Protein AF-A0A1J4QEI5-F1 (afdb_monomer)

Sequence (126 aa):
MARAGPGPDGSAIMSRSADKGRNPSAKALREAERVQQLHPLQQQQHPSAVPADHARLAHINTYGALPDYYIDQPFICRVCGKREIWKARDQKWYYEQAKGHIDAIAVECHGCRKARKQPPRQEVCG

Mean predicted aligned error: 10.21 Å

Secondary structure (DSSP, 8-state):
--PPPPP-------------SSS--HHHHHHHHHHHTS-HHHHHTSTT-EE--HHHHTT---SSPPPSEE--EEEE-TTT--EEEE-HHHHHIIIIIS---TT----S-HHHHHHHHSPP------

Solvent-accessible surface area (backbone atoms only — not comparable to full-atom values): 8000 Å² total; per-residue (Å²): 134,87,84,90,77,90,79,84,85,77,79,76,77,73,77,74,71,72,87,70,28,74,78,54,51,73,68,54,45,53,50,26,53,53,48,70,72,43,58,69,75,58,37,65,71,34,92,59,36,36,79,50,60,63,81,55,41,64,83,61,88,60,99,64,84,76,71,67,54,32,53,41,39,61,34,55,13,78,83,81,64,50,64,32,32,51,37,13,67,59,49,49,43,37,40,46,71,69,63,42,64,83,89,65,72,78,52,63,41,72,67,59,57,52,54,70,72,42,74,78,81,77,78,79,80,127

Foldseek 3Di:
DDDDDDDDPPPPPPPPPPPQQQDDDPVRLVVLVVLVPDDPVSNCVDPQKDAADVVLQVVPPDPDDDDGIFGWAWEAAPPPRDIGIRGRVNLNCCCRVVVHDRPDDDRHHPVVVVVVPDDPPPPPDD

pLDDT: mean 82.63, std 17.11, range [41.28, 96.31]

Organism: NCBI:txid1414654

Structure (mmCIF, N/CA/C/O backbone):
data_AF-A0A1J4QEI5-F1
#
_entry.id   AF-A0A1J4QEI5-F1
#
loop_
_atom_site.group_PDB
_atom_site.id
_atom_site.type_symbol
_atom_site.label_atom_id
_atom_site.label_alt_id
_atom_site.label_comp_id
_atom_site.label_asym_id
_atom_site.label_entity_id
_atom_site.label_seq_id
_atom_site.pdbx_PDB_ins_code
_atom_site.Cartn_x
_atom_site.Cartn_y
_atom_site.Cartn_z
_atom_site.occupancy
_atom_site.B_iso_or_equiv
_atom_site.auth_seq_id
_atom_site.auth_comp_id
_atom_site.auth_asym_id
_atom_site.auth_atom_id
_atom_site.pdbx_PDB_model_num
ATOM 1 N N . MET A 1 1 ? 9.851 60.946 -11.805 1.00 42.75 1 MET A N 1
ATOM 2 C CA . MET A 1 1 ? 9.565 59.752 -12.628 1.00 42.75 1 MET A CA 1
ATOM 3 C C . MET A 1 1 ? 10.076 58.525 -11.875 1.00 42.75 1 MET A C 1
ATOM 5 O O . MET A 1 1 ? 11.171 58.601 -11.346 1.00 42.75 1 MET A O 1
ATOM 9 N N . ALA A 1 2 ? 9.241 57.480 -11.802 1.00 52.91 2 ALA A N 1
ATOM 10 C CA . ALA A 1 2 ? 9.440 56.114 -11.280 1.00 52.91 2 ALA A CA 1
ATOM 11 C C . ALA A 1 2 ? 9.798 55.898 -9.785 1.00 52.91 2 ALA A C 1
ATOM 13 O O . ALA A 1 2 ? 10.895 56.183 -9.320 1.00 52.91 2 ALA A O 1
ATOM 14 N N . ARG A 1 3 ? 8.839 55.305 -9.054 1.00 46.81 3 ARG A N 1
ATOM 15 C CA . ARG A 1 3 ? 8.979 54.722 -7.708 1.00 46.81 3 ARG A CA 1
ATOM 16 C C . ARG A 1 3 ? 9.521 53.295 -7.863 1.00 46.81 3 ARG A C 1
ATOM 18 O O . ARG A 1 3 ? 8.934 52.522 -8.615 1.00 46.81 3 ARG A O 1
ATOM 25 N N . ALA A 1 4 ? 10.582 52.937 -7.146 1.00 49.47 4 ALA A N 1
ATOM 26 C CA . ALA A 1 4 ? 11.010 51.546 -7.010 1.00 49.47 4 ALA A CA 1
ATOM 27 C C . ALA A 1 4 ? 10.153 50.863 -5.930 1.00 49.47 4 ALA A C 1
ATOM 29 O O . ALA A 1 4 ? 10.156 51.290 -4.776 1.00 49.47 4 ALA A O 1
ATOM 30 N N . GLY A 1 5 ? 9.381 49.845 -6.310 1.00 42.69 5 GLY A N 1
ATOM 31 C CA . GLY A 1 5 ? 8.646 48.993 -5.375 1.00 42.69 5 GLY A CA 1
ATOM 32 C C . GLY A 1 5 ? 9.432 47.708 -5.098 1.00 42.69 5 GLY A C 1
ATOM 33 O O . GLY A 1 5 ? 9.895 47.089 -6.057 1.00 42.69 5 GLY A O 1
ATOM 34 N N . PRO A 1 6 ? 9.591 47.271 -3.839 1.00 55.50 6 PRO A N 1
ATOM 35 C CA . PRO A 1 6 ? 10.061 45.924 -3.552 1.00 55.50 6 PRO A CA 1
ATOM 36 C C . PRO A 1 6 ? 8.886 44.950 -3.697 1.00 55.50 6 PRO A C 1
ATOM 38 O O . PRO A 1 6 ? 7.886 45.074 -2.992 1.00 55.50 6 PRO A O 1
ATOM 41 N N . GLY A 1 7 ? 8.988 43.999 -4.624 1.00 43.19 7 GLY A N 1
ATOM 42 C CA . GLY A 1 7 ? 8.051 42.882 -4.730 1.00 43.19 7 GLY A CA 1
ATOM 43 C C . GLY A 1 7 ? 8.551 41.693 -3.908 1.00 43.19 7 GLY A C 1
ATOM 44 O O . GLY A 1 7 ? 9.610 41.158 -4.235 1.00 43.19 7 GLY A O 1
ATOM 45 N N . PRO A 1 8 ? 7.839 41.255 -2.859 1.00 60.91 8 PRO A N 1
ATOM 46 C CA . PRO A 1 8 ? 8.096 39.974 -2.230 1.00 60.91 8 PRO A CA 1
ATOM 47 C C . PRO A 1 8 ? 7.123 38.949 -2.813 1.00 60.91 8 PRO A C 1
ATOM 49 O O . PRO A 1 8 ? 6.039 38.752 -2.268 1.00 60.91 8 PRO A O 1
ATOM 52 N N . ASP A 1 9 ? 7.492 38.278 -3.905 1.00 48.38 9 ASP A N 1
ATOM 53 C CA . ASP A 1 9 ? 6.727 37.103 -4.331 1.00 48.38 9 ASP A CA 1
ATOM 54 C C . ASP A 1 9 ? 7.280 35.866 -3.624 1.00 48.38 9 ASP A C 1
ATOM 56 O O . ASP A 1 9 ? 8.164 35.141 -4.091 1.00 48.38 9 ASP A O 1
ATOM 60 N N . GLY A 1 10 ? 6.799 35.714 -2.389 1.00 51.34 10 GLY A N 1
ATOM 61 C CA 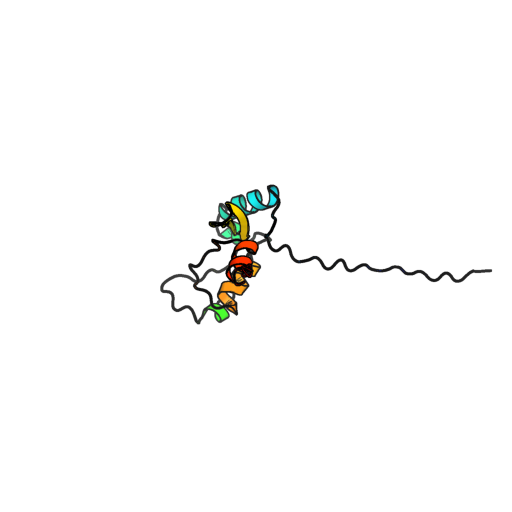. GLY A 1 10 ? 6.981 34.535 -1.570 1.00 51.34 10 GLY A CA 1
ATOM 62 C C . GLY A 1 10 ? 6.418 33.317 -2.287 1.00 51.34 10 GLY A C 1
ATOM 63 O O . GLY A 1 10 ? 5.238 32.997 -2.169 1.00 51.34 10 GLY A O 1
ATOM 64 N N . SER A 1 11 ? 7.293 32.583 -2.970 1.00 41.28 11 SER A N 1
ATOM 65 C CA . SER A 1 11 ? 7.023 31.204 -3.358 1.00 41.28 11 SER A CA 1
ATOM 66 C C . SER A 1 11 ? 6.941 30.353 -2.094 1.00 41.28 11 SER A C 1
ATOM 68 O O . SER A 1 11 ? 7.926 29.785 -1.623 1.00 41.28 11 SER A O 1
ATOM 70 N N . ALA A 1 12 ? 5.740 30.281 -1.524 1.00 42.34 12 ALA A N 1
ATOM 71 C CA . ALA A 1 12 ? 5.369 29.277 -0.549 1.00 42.34 12 ALA A CA 1
AT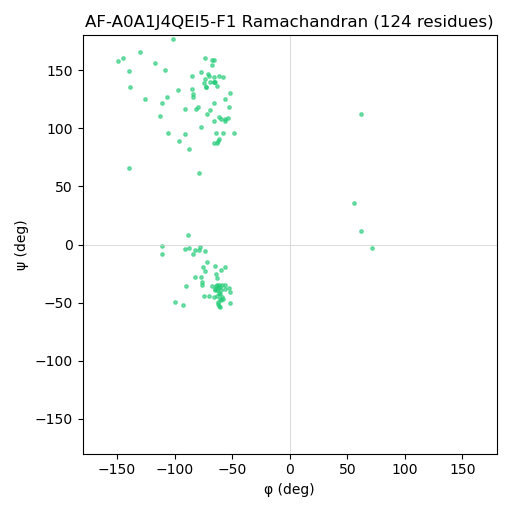OM 72 C C . ALA A 1 12 ? 5.483 27.903 -1.222 1.00 42.34 12 ALA A C 1
ATOM 74 O O . ALA A 1 12 ? 4.539 27.397 -1.829 1.00 42.34 12 ALA A O 1
ATOM 75 N N . ILE A 1 13 ? 6.663 27.289 -1.119 1.00 49.50 13 ILE A N 1
ATOM 76 C CA . ILE A 1 13 ? 6.856 25.862 -1.349 1.00 49.50 13 ILE A CA 1
ATOM 77 C C . ILE A 1 13 ? 6.036 25.158 -0.270 1.00 49.50 13 ILE A C 1
ATOM 79 O O . ILE A 1 13 ? 6.510 24.879 0.829 1.00 49.50 13 ILE A O 1
ATOM 83 N N . MET A 1 14 ? 4.753 24.928 -0.552 1.00 42.31 14 MET A N 1
ATOM 84 C CA . MET A 1 14 ? 3.930 24.051 0.258 1.00 42.31 14 MET A CA 1
ATOM 85 C C . MET A 1 14 ? 4.541 22.665 0.128 1.00 42.31 14 MET A C 1
ATOM 87 O O . MET A 1 14 ? 4.303 21.960 -0.852 1.00 42.31 14 MET A O 1
ATOM 91 N N . SER A 1 15 ? 5.379 22.304 1.097 1.00 43.97 15 SER A N 1
ATOM 92 C CA . SER A 1 15 ? 5.901 20.962 1.301 1.00 43.97 15 SER A CA 1
ATOM 93 C C . SER A 1 15 ? 4.724 19.996 1.252 1.00 43.97 15 SER A C 1
ATOM 95 O O . SER A 1 15 ? 3.999 19.836 2.237 1.00 43.97 15 SER A O 1
ATOM 97 N N . ARG A 1 16 ? 4.485 19.402 0.074 1.00 51.53 16 ARG A N 1
ATOM 98 C CA . ARG A 1 16 ? 3.441 18.406 -0.168 1.00 51.53 16 ARG A CA 1
ATOM 99 C C . ARG A 1 16 ? 3.783 17.219 0.708 1.00 51.53 16 ARG A C 1
ATOM 101 O O . ARG A 1 16 ? 4.538 16.338 0.309 1.00 51.53 16 ARG A O 1
ATOM 108 N N . SER A 1 17 ? 3.285 17.242 1.939 1.00 54.66 17 SER A N 1
ATOM 109 C CA . SER A 1 17 ? 3.430 16.146 2.882 1.00 54.66 17 SER A CA 1
ATOM 110 C C . SER A 1 17 ? 2.918 14.906 2.174 1.00 54.66 17 SER A C 1
ATOM 112 O O . SER A 1 17 ? 1.730 14.808 1.879 1.00 54.66 17 SER A O 1
ATOM 114 N N . ALA A 1 18 ? 3.840 14.018 1.812 1.00 64.50 18 ALA A N 1
ATOM 115 C CA . ALA A 1 18 ? 3.551 12.926 0.905 1.00 64.50 18 ALA A CA 1
ATOM 116 C C . ALA A 1 18 ? 2.383 12.109 1.481 1.00 64.50 18 ALA A C 1
ATOM 118 O O . ALA A 1 18 ? 2.462 11.679 2.632 1.00 64.50 18 ALA A O 1
ATOM 119 N N . ASP A 1 19 ? 1.296 11.908 0.729 1.00 76.69 19 ASP A N 1
ATOM 120 C CA . ASP A 1 19 ? 0.064 11.291 1.248 1.00 76.69 19 ASP A CA 1
ATOM 121 C C . ASP A 1 19 ? 0.364 9.907 1.845 1.00 76.69 19 ASP A C 1
ATOM 123 O O . ASP A 1 19 ? 0.752 8.990 1.125 1.00 76.69 19 ASP A O 1
ATOM 127 N N . LYS A 1 20 ? 0.308 9.786 3.179 1.00 81.88 20 LYS A N 1
ATOM 128 C CA . LYS A 1 20 ? 0.723 8.586 3.939 1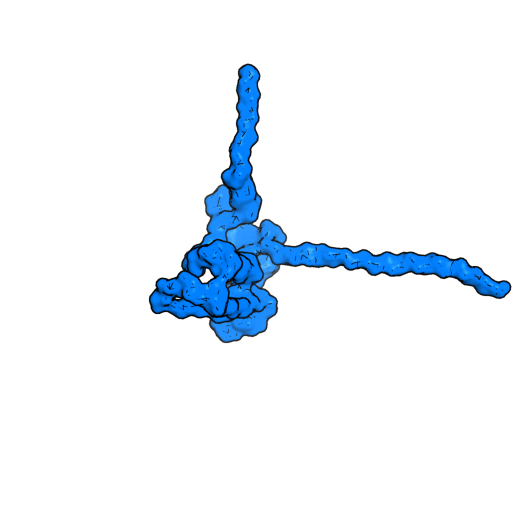.00 81.88 20 LYS A CA 1
ATOM 129 C C . LYS A 1 20 ? -0.403 7.563 4.114 1.00 81.88 20 LYS A C 1
ATOM 131 O O . LYS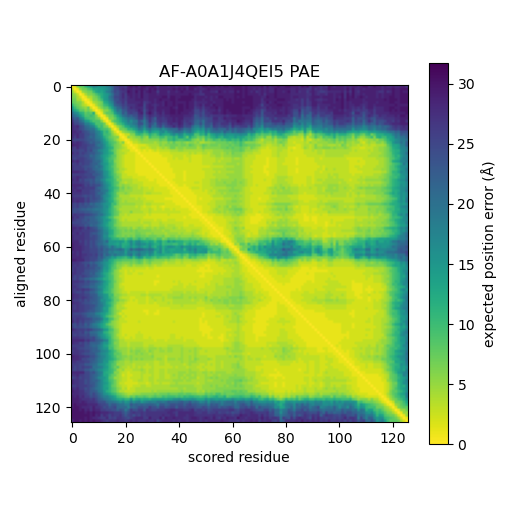 A 1 20 ? -0.262 6.668 4.935 1.00 81.88 20 LYS A O 1
ATOM 136 N N . GLY A 1 21 ? -1.552 7.740 3.452 1.00 83.25 21 GLY A N 1
ATOM 137 C CA . GLY A 1 21 ? -2.692 6.819 3.567 1.00 83.25 21 GLY A CA 1
ATOM 138 C C . GLY A 1 21 ? -3.314 6.693 4.970 1.00 83.25 21 GLY A C 1
ATOM 139 O O . GLY A 1 21 ? -4.126 5.801 5.192 1.00 83.25 21 GLY A O 1
ATOM 140 N N . ARG A 1 22 ? -2.964 7.577 5.920 1.00 88.44 22 ARG A N 1
ATOM 141 C CA . ARG A 1 22 ? -3.409 7.534 7.334 1.00 88.44 22 ARG A CA 1
ATOM 142 C C . ARG A 1 22 ? -4.841 8.027 7.549 1.00 88.44 22 ARG A C 1
ATOM 144 O O . ARG A 1 22 ? -5.497 7.692 8.532 1.00 88.44 22 ARG A O 1
ATOM 151 N N . ASN A 1 23 ? -5.307 8.915 6.677 1.00 89.00 23 ASN A N 1
ATOM 152 C CA . ASN A 1 23 ? -6.673 9.430 6.705 1.00 89.00 23 ASN A CA 1
ATOM 153 C C . ASN A 1 23 ? -7.205 9.543 5.272 1.00 89.00 23 ASN A C 1
ATOM 155 O O . ASN A 1 23 ? -7.357 10.653 4.762 1.00 89.00 23 ASN A O 1
ATOM 159 N N . PRO A 1 24 ? -7.383 8.403 4.585 1.00 90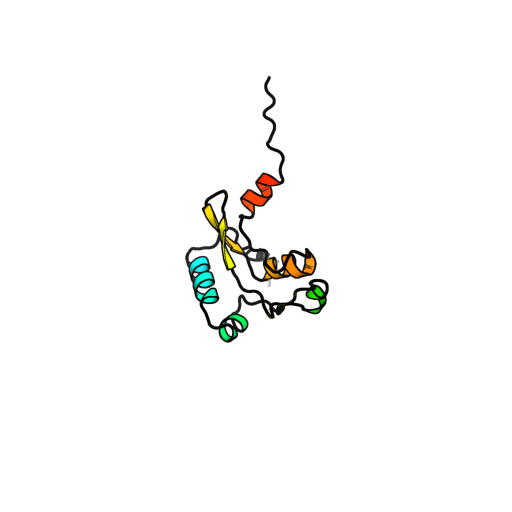.00 24 PRO A N 1
ATOM 160 C CA . PRO A 1 24 ? -7.790 8.405 3.193 1.00 90.00 24 PRO A CA 1
ATOM 161 C C . PRO A 1 24 ? -9.243 8.871 3.074 1.00 90.00 24 PRO A C 1
ATOM 163 O O . PRO A 1 24 ? -10.085 8.564 3.919 1.00 90.00 24 PRO A O 1
ATOM 166 N N . SER A 1 25 ? -9.551 9.598 2.003 1.00 92.12 25 SER A N 1
ATOM 167 C CA . SER A 1 25 ? -10.942 9.878 1.653 1.00 92.12 25 SER A CA 1
ATOM 168 C C . SER A 1 25 ? -11.647 8.589 1.216 1.00 92.12 25 SER A C 1
ATOM 170 O O . SER A 1 25 ? -11.009 7.641 0.752 1.00 92.12 25 SER A O 1
ATOM 172 N N . ALA A 1 26 ? -12.981 8.561 1.285 1.00 92.38 26 ALA A N 1
ATOM 173 C CA . ALA A 1 26 ? -13.759 7.431 0.772 1.00 92.38 26 ALA A CA 1
ATOM 174 C C . ALA A 1 26 ? -13.462 7.150 -0.714 1.00 92.38 26 ALA A C 1
ATOM 176 O O . ALA A 1 26 ? -13.411 5.995 -1.126 1.00 92.38 26 ALA A O 1
ATOM 177 N N . LYS A 1 27 ? -13.203 8.199 -1.509 1.00 92.94 27 LYS A N 1
ATOM 178 C CA . LYS A 1 27 ? -12.782 8.070 -2.911 1.00 92.94 27 LYS A CA 1
ATOM 179 C C . LYS A 1 27 ? -11.433 7.357 -3.033 1.00 92.94 27 LYS A C 1
ATOM 181 O O . LYS A 1 27 ? -11.306 6.471 -3.865 1.00 92.94 27 LYS A O 1
ATOM 186 N N . ALA A 1 28 ? -10.455 7.716 -2.200 1.00 92.19 28 ALA A N 1
ATOM 187 C CA . ALA A 1 28 ? -9.139 7.080 -2.214 1.00 92.19 28 ALA A CA 1
ATOM 188 C C . ALA A 1 28 ? -9.205 5.600 -1.805 1.00 92.19 28 ALA A C 1
ATOM 190 O O . ALA A 1 28 ? -8.516 4.781 -2.402 1.00 92.19 28 ALA A O 1
ATOM 191 N N . LEU A 1 29 ? -10.048 5.255 -0.825 1.00 93.25 29 LEU A N 1
ATOM 192 C CA . LEU A 1 29 ? -10.277 3.861 -0.434 1.00 93.25 29 LEU A CA 1
ATOM 193 C C . LEU A 1 29 ? -10.874 3.049 -1.585 1.00 93.25 29 LEU A C 1
ATOM 195 O O . LEU A 1 29 ? -10.296 2.035 -1.957 1.00 93.25 29 LEU A O 1
ATOM 199 N N . ARG A 1 30 ? -11.958 3.542 -2.198 1.00 94.69 30 ARG A N 1
ATOM 200 C CA . ARG A 1 30 ? -12.601 2.869 -3.338 1.00 94.69 30 ARG A CA 1
ATOM 201 C C . ARG A 1 30 ? -11.657 2.701 -4.518 1.00 94.69 30 ARG A C 1
ATOM 203 O O . ARG A 1 30 ? -11.692 1.674 -5.181 1.00 94.69 30 ARG A O 1
ATOM 210 N N . GLU A 1 31 ? -10.828 3.706 -4.784 1.00 93.88 31 GLU A N 1
ATOM 211 C CA . GLU A 1 31 ? -9.841 3.626 -5.856 1.00 93.88 31 GLU A CA 1
ATOM 212 C C . GLU A 1 31 ? -8.779 2.567 -5.557 1.00 93.88 31 GLU A C 1
ATOM 214 O O . GLU A 1 31 ? -8.498 1.742 -6.416 1.00 93.88 31 GLU A O 1
ATOM 219 N N . ALA A 1 32 ? -8.243 2.526 -4.334 1.00 93.62 32 ALA A N 1
ATOM 220 C CA . ALA A 1 32 ? -7.292 1.489 -3.940 1.00 93.62 32 ALA A CA 1
ATOM 221 C C . ALA A 1 32 ? -7.918 0.083 -4.021 1.00 93.62 32 ALA A C 1
ATOM 223 O O . ALA A 1 32 ? -7.297 -0.831 -4.552 1.00 93.62 32 ALA A O 1
ATOM 224 N N . GLU A 1 33 ? -9.170 -0.080 -3.579 1.00 95.38 33 GLU A N 1
ATOM 225 C CA . GLU A 1 33 ? -9.925 -1.335 -3.716 1.00 95.38 33 GLU A CA 1
ATOM 226 C C . GLU A 1 33 ? -10.095 -1.734 -5.186 1.00 95.38 33 GLU A C 1
ATOM 228 O O . GLU A 1 33 ? -9.798 -2.867 -5.553 1.00 95.38 33 GLU A O 1
ATOM 233 N N . ARG A 1 34 ? -10.516 -0.797 -6.045 1.00 95.81 34 ARG A N 1
ATOM 234 C CA . ARG A 1 34 ? -10.677 -1.023 -7.488 1.00 95.81 34 ARG A CA 1
ATOM 235 C C . ARG A 1 34 ? -9.368 -1.469 -8.124 1.00 95.81 34 ARG A C 1
ATOM 237 O O . ARG A 1 34 ? -9.359 -2.425 -8.888 1.00 95.81 34 ARG A O 1
ATOM 244 N N . VAL A 1 35 ? -8.280 -0.772 -7.808 1.00 93.94 35 VAL A N 1
ATOM 245 C CA . VAL A 1 35 ? -6.952 -1.023 -8.369 1.00 93.94 35 VAL A CA 1
ATOM 246 C C . VAL A 1 35 ? -6.439 -2.410 -7.984 1.00 93.94 35 VAL A C 1
ATOM 248 O O . VAL A 1 35 ? -5.898 -3.099 -8.842 1.00 93.94 35 VAL A O 1
ATOM 251 N N . GLN A 1 36 ? -6.676 -2.869 -6.753 1.00 92.00 36 GLN A N 1
ATOM 252 C CA . GLN A 1 36 ? -6.310 -4.230 -6.342 1.00 92.00 36 GLN A CA 1
ATOM 253 C C . GLN A 1 36 ? -7.054 -5.337 -7.097 1.00 92.00 36 GLN A C 1
ATOM 255 O O . GLN A 1 36 ? -6.540 -6.446 -7.204 1.00 92.00 36 GLN A O 1
ATOM 260 N N . GLN A 1 37 ? -8.247 -5.049 -7.618 1.00 93.69 37 GLN A N 1
ATOM 261 C CA . GLN A 1 37 ? -9.043 -6.002 -8.394 1.00 93.69 37 GLN A CA 1
ATOM 262 C C . GLN A 1 37 ? -8.706 -5.983 -9.896 1.00 93.69 37 GLN A C 1
ATOM 264 O O . GLN A 1 37 ? -9.274 -6.759 -10.661 1.00 93.69 37 GLN A O 1
ATOM 269 N N . LEU A 1 38 ? -7.811 -5.096 -10.349 1.00 93.81 38 LEU A N 1
ATOM 270 C CA . LEU A 1 38 ? -7.386 -5.051 -11.751 1.00 93.81 38 LEU A CA 1
ATOM 271 C C . LEU A 1 38 ? -6.460 -6.221 -12.097 1.00 93.81 38 LEU A C 1
ATOM 273 O O . LEU A 1 38 ? -5.812 -6.799 -11.226 1.00 93.81 38 LEU A O 1
ATOM 277 N N . HIS A 1 39 ? -6.332 -6.519 -13.391 1.00 94.94 39 HIS A N 1
ATOM 278 C CA . HIS A 1 39 ? -5.359 -7.495 -13.880 1.00 94.94 39 HIS A CA 1
ATOM 279 C C . HIS A 1 39 ? -3.914 -7.049 -13.549 1.00 94.94 39 HIS A C 1
ATOM 281 O O . HIS A 1 39 ? -3.637 -5.848 -13.641 1.00 94.94 39 HIS A O 1
ATOM 287 N N . PRO A 1 40 ? -2.962 -7.956 -13.239 1.00 92.69 40 PRO A N 1
ATOM 288 C CA . PRO A 1 40 ? -1.595 -7.588 -12.837 1.00 92.69 40 PRO A CA 1
ATOM 289 C C . PRO A 1 40 ? -0.882 -6.615 -13.786 1.00 92.69 40 PRO A C 1
ATOM 291 O O . PRO A 1 40 ? -0.286 -5.633 -13.351 1.00 92.69 40 PRO A O 1
ATOM 294 N N . LEU A 1 41 ? -1.032 -6.803 -15.102 1.00 93.12 41 LEU A N 1
ATOM 295 C CA . LEU A 1 41 ? -0.470 -5.871 -16.091 1.00 93.12 41 LEU A CA 1
ATOM 296 C C . LEU A 1 41 ? -1.034 -4.446 -15.951 1.00 93.12 41 LEU A C 1
ATOM 298 O O . LEU A 1 41 ? -0.311 -3.475 -16.133 1.00 93.12 41 LEU A O 1
ATOM 302 N N . GLN A 1 42 ? -2.315 -4.298 -15.611 1.00 94.25 42 GLN A N 1
ATOM 303 C CA . GLN A 1 42 ? -2.939 -2.986 -15.417 1.00 94.25 42 GLN A CA 1
ATOM 304 C C . GLN A 1 42 ? -2.537 -2.364 -14.080 1.00 94.25 42 GLN A C 1
ATOM 306 O O . GLN A 1 42 ? -2.370 -1.149 -13.993 1.00 94.25 42 GLN A O 1
ATOM 311 N N . GLN A 1 43 ? -2.366 -3.191 -13.048 1.00 93.94 43 GLN A N 1
ATOM 312 C CA . GLN A 1 43 ? -1.849 -2.750 -11.759 1.00 93.94 43 GLN A CA 1
ATOM 313 C C . GLN A 1 43 ? -0.442 -2.174 -11.905 1.00 93.94 43 GLN A C 1
ATOM 315 O O . GLN A 1 43 ? -0.194 -1.075 -11.424 1.00 93.94 43 GLN A O 1
ATOM 320 N N . GLN A 1 44 ? 0.449 -2.863 -12.621 1.00 92.81 44 GLN A N 1
ATOM 321 C CA . GLN A 1 44 ? 1.825 -2.416 -12.849 1.00 92.81 44 GLN A CA 1
ATOM 322 C C . GLN A 1 44 ? 1.899 -1.051 -13.555 1.00 92.81 44 GLN A C 1
ATOM 324 O O . GLN A 1 44 ? 2.784 -0.252 -13.265 1.00 92.81 44 GLN A O 1
ATOM 329 N N . GLN A 1 45 ? 0.962 -0.773 -14.465 1.00 92.88 45 GLN A N 1
ATOM 330 C CA . GLN A 1 45 ? 0.873 0.502 -15.190 1.00 92.88 45 GLN A CA 1
ATOM 331 C C . GLN A 1 45 ? 0.156 1.604 -14.388 1.00 92.88 45 GLN A C 1
ATOM 333 O O . GLN A 1 45 ? 0.051 2.743 -14.845 1.00 92.88 45 GLN A O 1
ATOM 338 N N . HIS A 1 46 ? -0.377 1.290 -13.206 1.00 93.25 46 HIS A N 1
ATOM 339 C CA . HIS A 1 46 ? -1.126 2.247 -12.406 1.00 93.25 46 HIS A CA 1
ATOM 340 C C . HIS A 1 46 ? -0.192 3.292 -11.761 1.00 93.25 46 HIS A C 1
ATOM 342 O O . HIS A 1 46 ? 0.860 2.924 -11.243 1.00 93.25 46 HIS A O 1
ATOM 348 N N . PRO A 1 47 ? -0.580 4.580 -11.658 1.00 90.94 47 PRO A N 1
ATOM 349 C CA . PRO A 1 47 ? 0.258 5.621 -11.042 1.00 90.94 47 PRO A CA 1
ATOM 350 C C . PRO A 1 47 ? 0.648 5.377 -9.576 1.00 90.94 47 PRO A C 1
ATOM 352 O O . PRO A 1 47 ? 1.605 5.966 -9.080 1.00 90.94 47 PRO A O 1
ATOM 355 N N . SER A 1 48 ? -0.113 4.547 -8.860 1.00 90.69 48 SER A N 1
ATOM 356 C CA . SER A 1 48 ? 0.197 4.148 -7.478 1.00 90.69 48 SER A CA 1
ATOM 357 C C . SER A 1 48 ? 1.172 2.973 -7.387 1.00 90.69 48 SER A C 1
ATOM 359 O O . SER A 1 48 ? 1.573 2.631 -6.276 1.00 90.69 48 SER A O 1
ATOM 361 N N . ALA A 1 49 ? 1.509 2.327 -8.505 1.00 94.19 49 ALA A N 1
ATOM 362 C CA . ALA A 1 49 ? 2.446 1.220 -8.513 1.00 94.19 49 ALA A CA 1
ATOM 363 C C . ALA A 1 49 ? 3.878 1.725 -8.328 1.00 94.19 49 ALA A C 1
ATOM 365 O O . ALA A 1 49 ? 4.281 2.748 -8.884 1.00 94.19 49 ALA A O 1
ATOM 366 N N . VAL A 1 50 ? 4.654 1.001 -7.529 1.00 95.75 50 VAL A N 1
ATOM 367 C CA . VAL A 1 50 ? 6.065 1.302 -7.282 1.00 95.75 50 VAL A CA 1
ATOM 368 C C . VAL A 1 50 ? 6.884 0.053 -7.594 1.00 95.75 50 VAL A C 1
ATOM 370 O O . VAL A 1 50 ? 6.607 -0.986 -6.998 1.00 95.75 50 VAL A O 1
ATO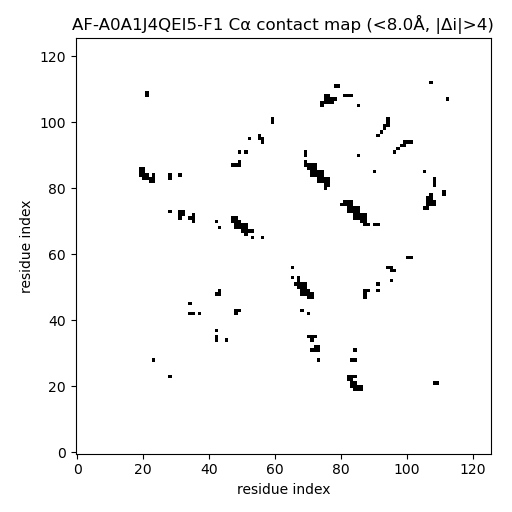M 373 N N . PRO A 1 51 ? 7.901 0.124 -8.472 1.00 95.19 51 PRO A N 1
ATOM 374 C CA . PRO A 1 51 ? 8.705 -1.041 -8.821 1.00 95.19 51 PRO A CA 1
ATOM 375 C C . PRO A 1 51 ? 9.502 -1.560 -7.618 1.00 95.19 51 PRO A C 1
ATOM 377 O O . PRO A 1 51 ? 10.060 -0.786 -6.822 1.00 95.19 51 PRO A O 1
ATOM 380 N N . ALA A 1 52 ? 9.568 -2.881 -7.494 1.00 94.06 52 ALA A N 1
ATOM 381 C CA . ALA A 1 52 ? 10.392 -3.551 -6.504 1.00 94.06 52 ALA A CA 1
ATOM 382 C C . ALA A 1 52 ? 11.866 -3.558 -6.934 1.00 94.06 52 ALA A C 1
ATOM 384 O O . ALA A 1 52 ? 12.200 -3.566 -8.114 1.00 94.06 52 ALA A O 1
ATOM 385 N N . ASP A 1 53 ? 12.759 -3.525 -5.952 1.00 92.94 53 ASP A N 1
ATOM 386 C CA . ASP A 1 53 ? 14.200 -3.661 -6.144 1.00 92.94 53 ASP A CA 1
ATOM 387 C C . ASP A 1 53 ? 14.622 -5.054 -5.670 1.00 92.94 53 ASP A C 1
ATOM 389 O O . ASP A 1 53 ? 14.826 -5.296 -4.475 1.00 92.94 53 ASP A O 1
ATOM 393 N N . HIS A 1 54 ? 14.722 -5.993 -6.613 1.00 89.44 54 HIS A N 1
ATOM 394 C CA . HIS A 1 54 ? 15.039 -7.391 -6.311 1.00 89.44 54 HIS A CA 1
ATOM 395 C C . HIS A 1 54 ? 16.428 -7.564 -5.691 1.00 89.44 54 HIS A C 1
ATOM 397 O O . HIS A 1 54 ? 16.604 -8.442 -4.850 1.00 89.44 54 HIS A O 1
ATOM 403 N N . ALA A 1 55 ? 17.393 -6.686 -5.991 1.00 88.56 55 ALA A N 1
ATOM 404 C CA . ALA A 1 55 ? 18.711 -6.736 -5.358 1.00 88.56 55 ALA A CA 1
ATOM 405 C C . ALA A 1 55 ? 18.613 -6.476 -3.847 1.00 88.56 55 ALA A C 1
ATOM 407 O O . ALA A 1 55 ? 19.305 -7.107 -3.046 1.00 88.56 55 ALA A O 1
ATOM 408 N N . ARG A 1 56 ? 17.693 -5.600 -3.423 1.00 87.31 56 ARG A N 1
ATOM 409 C CA . ARG A 1 56 ? 17.411 -5.395 -1.995 1.00 87.31 56 ARG A CA 1
ATOM 410 C C . ARG A 1 56 ? 16.639 -6.547 -1.363 1.00 87.31 56 ARG A C 1
ATOM 412 O O . ARG A 1 56 ? 16.733 -6.713 -0.143 1.00 87.31 56 ARG A O 1
ATOM 419 N N . LEU A 1 57 ? 15.917 -7.333 -2.154 1.00 84.94 57 LEU A N 1
ATOM 420 C CA . LEU A 1 57 ? 15.166 -8.512 -1.717 1.00 84.94 57 LEU A CA 1
ATOM 421 C C . LEU A 1 57 ? 15.979 -9.811 -1.782 1.00 84.94 57 LEU A C 1
ATOM 423 O O . LEU A 1 57 ? 15.505 -10.817 -1.277 1.00 84.94 57 LEU A O 1
ATOM 427 N N . ALA A 1 58 ? 17.219 -9.790 -2.281 1.00 80.38 58 ALA A N 1
ATOM 428 C CA . ALA A 1 58 ? 18.081 -10.975 -2.390 1.00 80.38 58 ALA A CA 1
ATOM 429 C C . ALA A 1 58 ? 18.327 -11.714 -1.057 1.00 80.38 58 ALA A C 1
ATOM 431 O O . ALA A 1 58 ? 18.703 -12.8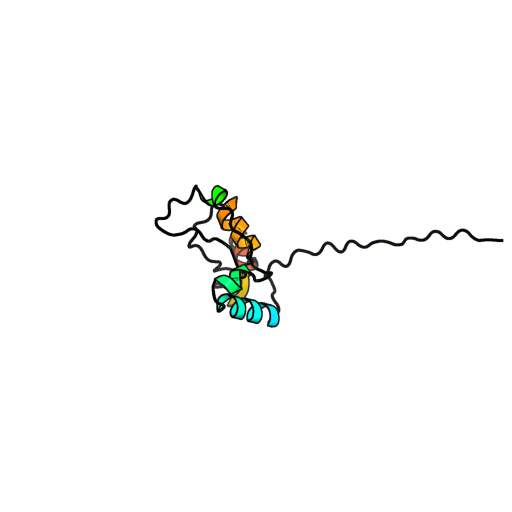79 -1.045 1.00 80.38 58 ALA A O 1
ATOM 432 N N . HIS A 1 59 ? 18.104 -11.042 0.076 1.00 74.88 59 HIS A N 1
ATOM 433 C CA . HIS A 1 59 ? 18.159 -11.639 1.414 1.00 74.88 59 HIS A CA 1
ATOM 434 C C . HIS A 1 59 ? 16.976 -12.578 1.727 1.00 74.88 59 HIS A C 1
ATOM 436 O O . HIS A 1 59 ? 17.030 -13.323 2.704 1.00 74.88 59 HIS A O 1
ATOM 442 N N . ILE A 1 60 ? 15.900 -12.523 0.940 1.00 74.88 60 ILE A N 1
ATOM 443 C CA . ILE A 1 60 ? 14.686 -13.316 1.122 1.00 74.88 60 ILE A CA 1
ATOM 444 C C . ILE A 1 60 ? 14.839 -14.605 0.315 1.00 74.88 60 ILE A C 1
ATOM 446 O O . ILE A 1 60 ? 14.535 -14.651 -0.874 1.00 74.88 60 ILE A O 1
ATOM 450 N N . ASN A 1 61 ? 15.286 -15.669 0.982 1.00 68.38 61 ASN A N 1
ATOM 451 C CA . ASN A 1 61 ? 15.342 -17.021 0.420 1.00 68.38 61 ASN A CA 1
ATOM 452 C C . ASN A 1 61 ? 13.951 -17.674 0.439 1.00 68.38 61 ASN A C 1
ATOM 454 O O . ASN A 1 61 ? 13.726 -18.662 1.137 1.00 68.38 61 ASN A O 1
ATOM 458 N N . THR A 1 62 ? 12.989 -17.079 -0.266 1.00 66.94 62 THR A N 1
ATOM 459 C CA . THR A 1 62 ? 11.670 -17.691 -0.451 1.00 66.94 62 THR A CA 1
ATOM 460 C C . THR A 1 62 ? 11.700 -18.652 -1.637 1.00 66.94 62 THR A C 1
ATOM 462 O O . THR A 1 62 ? 12.383 -18.409 -2.627 1.00 66.94 62 THR A O 1
ATOM 465 N N . TYR A 1 63 ? 10.943 -19.746 -1.545 1.00 65.44 63 TYR A N 1
ATOM 466 C CA . TYR A 1 63 ? 10.734 -20.676 -2.661 1.00 65.44 63 TYR A CA 1
ATOM 467 C C . TYR A 1 63 ? 9.789 -20.103 -3.741 1.00 65.44 63 TYR A C 1
ATOM 469 O O . TYR A 1 63 ? 9.576 -20.746 -4.767 1.00 65.44 63 TYR A O 1
ATOM 477 N N . GLY A 1 64 ? 9.195 -18.925 -3.509 1.00 70.94 64 GLY A N 1
ATOM 478 C CA . GLY A 1 64 ? 8.256 -18.260 -4.418 1.00 70.94 64 GLY A CA 1
ATOM 479 C C . GLY A 1 64 ? 8.859 -17.113 -5.237 1.00 70.94 64 GLY A C 1
ATOM 480 O O . GLY A 1 64 ? 10.018 -16.737 -5.075 1.00 70.94 64 GLY A O 1
ATOM 481 N N . ALA A 1 65 ? 8.040 -16.528 -6.115 1.00 77.88 65 ALA A N 1
ATOM 482 C CA . ALA A 1 65 ? 8.416 -15.336 -6.870 1.00 77.88 65 ALA A CA 1
ATOM 483 C C . ALA A 1 65 ? 8.429 -14.094 -5.964 1.00 77.88 65 ALA A C 1
ATOM 485 O O . ALA A 1 65 ? 7.502 -13.868 -5.183 1.00 77.88 65 ALA A O 1
ATOM 486 N N . LEU A 1 66 ? 9.474 -13.274 -6.090 1.00 85.62 66 LEU A N 1
ATOM 487 C CA . LEU A 1 66 ? 9.501 -11.940 -5.495 1.00 85.62 66 LEU A CA 1
ATOM 488 C C . LEU A 1 66 ? 8.524 -11.024 -6.249 1.00 85.62 66 LEU A C 1
ATOM 490 O O . LEU A 1 66 ? 8.365 -11.179 -7.460 1.00 85.62 66 LEU A O 1
ATOM 494 N N . PRO A 1 67 ? 7.877 -10.060 -5.575 1.00 88.94 67 PRO A N 1
ATOM 495 C CA . PRO A 1 67 ? 6.996 -9.122 -6.258 1.00 88.94 67 PRO A CA 1
ATOM 496 C C . PRO A 1 67 ? 7.795 -8.236 -7.217 1.00 88.94 67 PRO A C 1
ATOM 498 O O . PRO A 1 67 ? 8.877 -7.761 -6.876 1.00 88.94 67 PRO A O 1
ATOM 501 N N . ASP A 1 68 ? 7.245 -7.963 -8.399 1.00 92.00 68 ASP A N 1
ATOM 502 C CA . ASP A 1 68 ? 7.830 -7.020 -9.365 1.00 92.00 68 ASP A CA 1
ATOM 503 C C . ASP A 1 68 ? 7.481 -5.560 -9.043 1.00 92.00 68 ASP A C 1
ATOM 505 O O . ASP A 1 68 ? 8.230 -4.631 -9.353 1.00 92.00 68 ASP A O 1
ATOM 509 N N . TYR A 1 69 ? 6.334 -5.339 -8.401 1.00 94.56 69 TYR A N 1
ATOM 510 C CA . TYR A 1 69 ? 5.845 -4.024 -8.008 1.00 94.56 69 TYR A CA 1
ATOM 511 C C . TYR A 1 69 ? 5.001 -4.108 -6.731 1.00 94.56 69 TYR A C 1
ATOM 513 O O . TYR A 1 69 ? 4.444 -5.148 -6.388 1.00 94.56 69 TYR A O 1
ATOM 521 N N . TYR A 1 70 ? 4.884 -2.977 -6.043 1.00 95.56 70 TYR A N 1
ATOM 522 C CA . TYR A 1 70 ? 3.985 -2.764 -4.912 1.00 95.56 70 TYR A CA 1
ATOM 523 C C . TYR A 1 70 ? 2.844 -1.848 -5.330 1.00 95.56 70 TYR A C 1
ATOM 525 O O . TYR A 1 70 ? 3.043 -0.962 -6.161 1.00 95.56 70 TYR A O 1
ATOM 533 N N . ILE A 1 71 ? 1.668 -2.005 -4.724 1.00 95.62 71 ILE A N 1
ATOM 534 C CA . ILE A 1 71 ? 0.492 -1.188 -5.041 1.00 95.62 71 ILE A CA 1
ATOM 535 C C . ILE A 1 71 ? -0.280 -0.813 -3.782 1.00 95.62 71 ILE A C 1
ATOM 537 O O . ILE A 1 71 ? -0.272 -1.552 -2.803 1.00 95.62 71 ILE A O 1
ATOM 541 N N . ASP A 1 72 ? -0.934 0.348 -3.787 1.00 95.75 72 ASP A N 1
ATOM 542 C CA . ASP A 1 72 ? -1.707 0.843 -2.646 1.00 95.75 72 ASP A CA 1
ATOM 543 C C . ASP A 1 72 ? -2.727 -0.198 -2.151 1.00 95.75 72 ASP A C 1
ATOM 545 O O . ASP A 1 72 ? -3.648 -0.575 -2.872 1.00 95.75 72 ASP A O 1
ATOM 549 N N . GLN A 1 73 ? -2.573 -0.628 -0.896 1.00 95.19 73 GLN A N 1
ATOM 550 C CA . GLN A 1 73 ? -3.389 -1.679 -0.298 1.00 95.19 73 GLN A CA 1
ATOM 551 C C . GLN A 1 73 ? -4.276 -1.129 0.820 1.00 95.19 73 GLN A C 1
ATOM 553 O O . GLN A 1 73 ? -3.763 -0.755 1.879 1.00 95.19 73 GLN A O 1
ATOM 558 N N . PRO A 1 74 ? -5.604 -1.060 0.634 1.00 95.81 74 PRO A N 1
ATOM 559 C CA . PRO A 1 74 ? -6.510 -0.680 1.705 1.00 95.81 74 PRO A CA 1
ATOM 560 C C . PRO A 1 74 ? -6.562 -1.791 2.761 1.00 95.81 74 PRO A C 1
ATOM 562 O O . PRO A 1 74 ? -6.584 -2.975 2.440 1.00 95.81 74 PRO A O 1
ATOM 565 N N . PHE A 1 75 ? -6.600 -1.414 4.036 1.00 95.94 75 PHE A N 1
ATOM 566 C CA . PHE A 1 75 ? -6.737 -2.359 5.141 1.00 95.94 75 PHE A CA 1
ATOM 567 C C . PHE A 1 75 ? -7.579 -1.774 6.275 1.00 95.94 75 PHE A C 1
ATOM 569 O O . PHE A 1 75 ? -7.762 -0.558 6.395 1.00 95.94 75 PHE A O 1
ATOM 576 N N . ILE A 1 76 ? -8.097 -2.663 7.121 1.00 96.31 76 ILE A N 1
ATOM 577 C CA . ILE A 1 76 ? -8.859 -2.315 8.320 1.00 96.31 76 ILE A CA 1
ATOM 578 C C . ILE A 1 76 ? -7.970 -2.583 9.531 1.00 96.31 76 ILE A C 1
ATOM 580 O O . ILE A 1 76 ? -7.422 -3.672 9.687 1.00 96.31 76 ILE A O 1
ATOM 584 N N . CYS A 1 77 ? -7.814 -1.587 10.400 1.00 96.19 77 CYS A N 1
ATOM 585 C CA . CYS A 1 77 ? -7.081 -1.758 11.645 1.00 96.19 77 CYS A CA 1
ATOM 586 C C . CYS A 1 77 ? -7.822 -2.732 12.566 1.00 96.19 77 CYS A C 1
ATOM 588 O O . CYS A 1 77 ? -8.938 -2.441 12.991 1.00 96.19 77 CYS A O 1
ATOM 590 N N . ARG A 1 78 ? -7.169 -3.828 12.966 1.00 96.12 78 ARG A N 1
ATOM 591 C CA . ARG A 1 78 ? -7.757 -4.819 13.885 1.00 96.12 78 ARG A CA 1
ATOM 592 C C . ARG A 1 78 ? -8.051 -4.292 15.295 1.00 96.12 78 ARG A C 1
ATOM 594 O O . ARG A 1 78 ? -8.786 -4.928 16.033 1.00 96.12 78 ARG A O 1
ATOM 601 N N . VAL A 1 79 ? -7.442 -3.167 15.684 1.00 94.81 79 VAL A N 1
ATOM 602 C CA . VAL A 1 79 ? -7.565 -2.598 17.038 1.00 94.81 79 VAL A CA 1
ATOM 603 C C . VAL A 1 79 ? -8.696 -1.576 17.113 1.00 94.81 79 VAL A C 1
ATOM 605 O O . VAL A 1 79 ? -9.548 -1.668 17.984 1.00 94.81 79 VAL A O 1
ATOM 608 N N . CYS A 1 80 ? -8.713 -0.590 16.210 1.00 94.62 80 CYS A N 1
ATOM 609 C CA . CYS A 1 80 ? -9.686 0.509 16.253 1.00 94.62 80 CYS A CA 1
ATOM 610 C C . CYS A 1 80 ? -10.724 0.482 15.122 1.00 94.62 80 CYS A C 1
ATOM 612 O O . CYS A 1 80 ? -11.542 1.391 15.035 1.00 94.62 80 CYS A O 1
ATOM 614 N N . GLY A 1 81 ? -10.654 -0.481 14.199 1.00 94.44 81 GLY A N 1
ATOM 615 C CA . GLY A 1 81 ? -11.576 -0.596 13.063 1.00 94.44 81 GLY A CA 1
ATOM 616 C C . GLY A 1 81 ? -11.400 0.461 11.964 1.00 94.44 81 GLY A C 1
ATOM 617 O O . GLY A 1 81 ? -12.071 0.398 10.936 1.00 94.44 81 GLY A O 1
ATOM 618 N N . LYS A 1 82 ? -10.496 1.437 12.128 1.00 94.12 82 LYS A N 1
ATOM 619 C CA . LYS A 1 82 ? -10.271 2.478 11.115 1.00 94.12 82 LYS A CA 1
ATOM 620 C C . LYS A 1 82 ? -9.694 1.887 9.826 1.00 94.12 82 LYS A C 1
ATOM 622 O O . LYS A 1 82 ? -8.780 1.062 9.870 1.00 94.12 82 LYS A O 1
ATOM 627 N N . ARG A 1 83 ? -10.170 2.393 8.685 1.00 94.94 83 ARG A N 1
ATOM 628 C CA . ARG A 1 83 ? -9.618 2.115 7.354 1.00 94.94 83 ARG A CA 1
ATOM 629 C C . ARG A 1 83 ? -8.435 3.031 7.042 1.00 94.94 83 ARG A C 1
ATOM 631 O O . ARG A 1 83 ? -8.553 4.254 7.121 1.00 94.94 83 ARG A O 1
ATOM 638 N N . GLU A 1 84 ? -7.312 2.441 6.661 1.00 95.69 84 GLU A N 1
ATOM 639 C CA . GLU A 1 84 ? -6.127 3.137 6.150 1.00 95.69 84 GLU A CA 1
ATOM 640 C C . GLU A 1 84 ? -5.677 2.483 4.836 1.00 95.69 84 GLU A C 1
ATOM 642 O O . GLU A 1 84 ? -6.133 1.398 4.478 1.00 95.69 84 GLU A O 1
ATOM 647 N N . ILE A 1 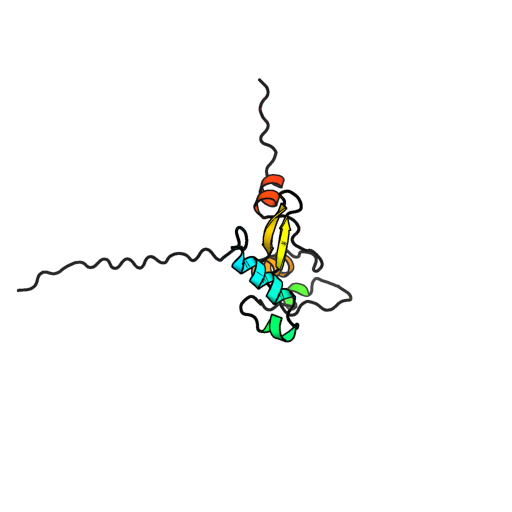85 ? -4.802 3.160 4.094 1.00 96.19 85 ILE A N 1
ATOM 648 C CA . ILE A 1 85 ? -4.162 2.604 2.898 1.00 96.19 85 ILE A CA 1
ATOM 649 C C . ILE A 1 85 ? -2.689 2.401 3.214 1.00 96.19 85 ILE A C 1
ATOM 651 O O . ILE A 1 85 ? -1.977 3.356 3.530 1.00 96.19 85 ILE A O 1
ATOM 655 N N . TRP A 1 86 ? -2.219 1.167 3.096 1.00 95.88 86 TRP A N 1
ATOM 656 C CA . TRP A 1 86 ? -0.803 0.866 3.099 1.00 95.88 86 TRP A CA 1
ATOM 657 C C . TRP A 1 86 ? -0.230 1.225 1.734 1.00 95.88 86 TRP A C 1
ATOM 659 O O . TRP A 1 86 ? -0.428 0.518 0.748 1.00 95.88 86 TRP A O 1
ATOM 669 N N . LYS A 1 87 ? 0.427 2.381 1.666 1.00 95.25 87 LYS A N 1
ATOM 670 C CA . LYS A 1 87 ? 0.933 2.926 0.408 1.00 95.25 87 LYS A CA 1
ATOM 671 C C . LYS A 1 87 ? 2.040 2.054 -0.176 1.00 95.25 87 LYS A C 1
ATOM 673 O O . LYS A 1 87 ? 2.891 1.575 0.572 1.00 95.25 87 LYS A O 1
ATOM 678 N N . ALA A 1 88 ? 2.091 1.947 -1.502 1.00 95.50 88 ALA A N 1
ATOM 679 C CA . ALA A 1 88 ? 3.111 1.169 -2.215 1.00 95.50 88 ALA A CA 1
ATOM 680 C C . ALA A 1 88 ? 4.552 1.545 -1.814 1.00 95.50 88 ALA A C 1
ATOM 682 O O . ALA A 1 88 ? 5.419 0.694 -1.639 1.00 95.50 88 ALA A O 1
ATOM 683 N N . ARG A 1 89 ? 4.809 2.834 -1.569 1.00 94.25 89 ARG A N 1
ATOM 684 C CA . ARG A 1 89 ? 6.116 3.309 -1.084 1.00 94.25 89 ARG A CA 1
ATOM 685 C C . ARG A 1 89 ? 6.453 2.846 0.342 1.00 94.25 89 ARG A C 1
ATOM 687 O O . ARG A 1 89 ? 7.614 2.594 0.645 1.00 94.25 89 ARG A O 1
ATOM 694 N N . ASP A 1 90 ? 5.448 2.753 1.216 1.00 93.94 90 ASP A N 1
ATOM 695 C CA . ASP A 1 90 ? 5.635 2.334 2.607 1.00 93.94 90 ASP A CA 1
ATOM 696 C C . ASP A 1 90 ? 5.833 0.809 2.660 1.00 93.94 90 ASP A C 1
ATOM 698 O O . ASP A 1 90 ? 6.587 0.319 3.498 1.00 93.94 90 ASP A O 1
ATOM 702 N N . GLN A 1 91 ? 5.195 0.071 1.741 1.00 95.00 91 GLN A N 1
ATOM 703 C CA . GLN A 1 91 ? 5.470 -1.346 1.477 1.00 95.00 91 GLN A CA 1
ATOM 704 C C . GLN A 1 91 ? 6.913 -1.543 1.009 1.00 95.00 91 GLN A C 1
ATOM 706 O O . GLN A 1 91 ? 7.656 -2.286 1.645 1.00 95.00 91 GLN A O 1
ATOM 711 N N . LYS A 1 92 ? 7.343 -0.810 -0.030 1.00 95.50 92 LYS A N 1
ATOM 712 C CA . LYS A 1 92 ? 8.721 -0.859 -0.540 1.00 95.50 92 LYS A CA 1
ATOM 713 C C . LYS A 1 92 ? 9.738 -0.658 0.578 1.00 95.50 92 LYS A C 1
ATOM 715 O O . LYS A 1 92 ? 10.637 -1.477 0.745 1.00 95.50 92 LYS A O 1
ATOM 720 N N . TRP A 1 93 ? 9.563 0.388 1.387 1.00 94.75 93 TRP A N 1
ATOM 721 C CA . TRP A 1 93 ? 10.436 0.632 2.534 1.00 94.75 93 TRP A CA 1
ATOM 722 C C . TRP A 1 93 ? 10.440 -0.534 3.526 1.00 94.75 93 TRP A C 1
ATOM 724 O O . TRP A 1 93 ? 11.504 -0.962 3.976 1.00 94.75 93 TRP A O 1
ATOM 734 N N . TYR A 1 94 ? 9.266 -1.072 3.854 1.00 94.25 94 TYR A N 1
ATOM 735 C CA . TYR A 1 94 ? 9.140 -2.158 4.818 1.00 94.25 94 TYR A CA 1
ATOM 736 C C . TYR A 1 94 ? 9.871 -3.432 4.366 1.00 94.25 94 TYR A C 1
ATOM 738 O O . TYR A 1 94 ? 10.675 -3.974 5.124 1.00 94.25 94 TYR A O 1
ATOM 746 N N . TYR A 1 95 ? 9.651 -3.882 3.132 1.00 93.06 95 TYR A N 1
ATOM 747 C CA . TYR A 1 95 ? 10.268 -5.115 2.638 1.00 93.06 95 TYR A CA 1
ATOM 748 C C . TYR A 1 95 ? 11.752 -4.931 2.318 1.00 93.06 95 TYR A C 1
ATOM 750 O O . TYR A 1 95 ? 12.594 -5.744 2.690 1.00 93.06 95 TYR A O 1
ATOM 758 N N . GLU A 1 96 ? 12.112 -3.837 1.655 1.00 94.38 96 GLU A N 1
ATOM 759 C CA . GLU A 1 96 ? 13.458 -3.704 1.108 1.00 94.38 96 GLU A CA 1
ATOM 760 C C . GLU A 1 96 ? 14.454 -3.056 2.070 1.00 94.38 96 GLU A C 1
ATOM 762 O O . GLU A 1 96 ? 15.638 -3.405 2.039 1.00 94.38 96 GLU A O 1
ATOM 767 N N . GLN A 1 97 ? 14.019 -2.089 2.884 1.00 93.69 97 GLN A N 1
ATOM 768 C CA . GLN A 1 97 ? 14.892 -1.368 3.817 1.00 93.69 97 GLN A CA 1
ATOM 769 C C . GLN A 1 97 ? 14.763 -1.912 5.236 1.00 93.69 97 GLN A C 1
ATOM 771 O O . GLN A 1 97 ? 15.778 -2.212 5.856 1.00 93.69 97 GLN A O 1
ATOM 776 N N . ALA A 1 98 ? 13.537 -2.072 5.740 1.00 92.12 98 ALA A N 1
ATOM 777 C CA . ALA A 1 98 ? 13.310 -2.613 7.080 1.00 92.12 98 ALA A CA 1
ATOM 778 C C . ALA A 1 98 ? 13.436 -4.145 7.147 1.00 92.12 98 ALA A C 1
ATOM 780 O O . ALA A 1 98 ? 13.368 -4.696 8.244 1.00 92.12 98 ALA A O 1
ATOM 781 N N . LYS A 1 99 ? 13.643 -4.811 5.997 1.00 90.62 99 LYS A N 1
ATOM 782 C CA . LYS A 1 99 ? 13.847 -6.265 5.879 1.00 90.62 99 LYS A CA 1
ATOM 783 C C . LYS A 1 99 ? 12.697 -7.069 6.493 1.00 90.62 99 LYS A C 1
ATOM 785 O O . LYS A 1 99 ? 12.898 -8.104 7.122 1.00 90.62 99 LYS A O 1
ATOM 790 N N . GLY A 1 100 ? 11.480 -6.544 6.349 1.00 88.50 100 GLY A N 1
ATOM 791 C CA . GLY A 1 100 ? 10.266 -7.228 6.764 1.00 88.50 100 GLY A CA 1
ATOM 792 C C . GLY A 1 100 ? 9.992 -8.470 5.917 1.00 88.50 100 GLY A C 1
ATOM 793 O O . GLY A 1 100 ? 10.396 -8.549 4.759 1.00 88.50 100 GLY A O 1
ATOM 794 N N . HIS A 1 101 ? 9.273 -9.432 6.495 1.00 88.75 101 HIS A N 1
ATOM 795 C CA . HIS A 1 101 ? 8.883 -10.657 5.796 1.00 88.75 101 HIS A CA 1
ATOM 796 C C . HIS A 1 101 ? 7.966 -10.339 4.610 1.00 88.75 101 HIS A C 1
ATOM 798 O O . HIS A 1 101 ? 7.041 -9.548 4.779 1.00 88.75 101 HIS A O 1
ATOM 804 N N . ILE A 1 102 ? 8.178 -10.967 3.447 1.00 86.44 102 ILE A N 1
ATOM 805 C CA . ILE A 1 102 ? 7.457 -10.627 2.206 1.00 86.44 102 ILE A CA 1
ATOM 806 C C . ILE A 1 102 ? 5.943 -10.871 2.299 1.00 86.44 102 ILE A C 1
ATOM 808 O O . ILE A 1 102 ? 5.158 -10.060 1.823 1.00 86.44 102 ILE A O 1
ATOM 812 N N . ASP A 1 103 ? 5.534 -11.912 3.027 1.00 86.81 103 ASP A N 1
ATOM 813 C CA . ASP A 1 103 ? 4.115 -12.230 3.261 1.00 86.81 103 ASP A CA 1
ATOM 814 C C . ASP A 1 103 ? 3.442 -11.354 4.335 1.00 86.81 103 ASP A C 1
ATOM 816 O O . ASP A 1 103 ? 2.257 -11.515 4.634 1.00 86.81 103 ASP A O 1
ATOM 820 N N . ALA A 1 104 ? 4.176 -10.438 4.976 1.00 90.50 104 ALA A N 1
ATOM 821 C CA . ALA A 1 104 ? 3.592 -9.584 6.000 1.00 90.50 104 ALA A CA 1
ATOM 822 C C . ALA A 1 104 ? 2.674 -8.526 5.376 1.00 90.50 104 ALA A C 1
ATOM 824 O O . ALA A 1 104 ? 3.052 -7.845 4.426 1.00 90.50 104 ALA A O 1
ATOM 825 N N . ILE A 1 105 ? 1.500 -8.328 5.981 1.00 93.00 105 ILE A N 1
ATOM 826 C CA . ILE A 1 105 ? 0.524 -7.305 5.590 1.00 93.00 105 ILE A CA 1
ATOM 827 C C . ILE A 1 105 ? 0.296 -6.269 6.697 1.00 93.00 105 ILE A C 1
ATOM 829 O O . ILE A 1 105 ? 0.483 -6.533 7.890 1.00 93.00 105 ILE A O 1
ATOM 833 N N . ALA A 1 106 ? -0.152 -5.069 6.323 1.00 93.69 106 ALA A N 1
ATOM 834 C CA . ALA A 1 106 ? -0.574 -4.066 7.294 1.00 93.69 106 ALA A CA 1
ATOM 835 C C . ALA A 1 106 ? -1.909 -4.458 7.953 1.00 93.69 106 ALA A C 1
ATOM 837 O O . ALA A 1 106 ? -2.958 -4.439 7.320 1.00 93.69 106 ALA A O 1
ATOM 838 N N . VAL A 1 107 ? -1.866 -4.766 9.253 1.00 94.38 107 VAL A N 1
ATOM 839 C CA . VAL A 1 107 ? -3.049 -5.125 10.070 1.00 94.38 107 VAL A CA 1
ATOM 840 C C . VAL A 1 107 ? -3.421 -4.067 11.110 1.00 94.38 107 VAL A C 1
ATOM 842 O O . VAL A 1 107 ? -4.450 -4.154 11.779 1.00 94.38 107 VAL A O 1
ATOM 845 N N . GLU A 1 108 ? -2.576 -3.052 11.279 1.00 93.44 108 GLU A N 1
ATOM 846 C CA . GLU A 1 108 ? -2.748 -2.020 12.294 1.00 93.44 108 GLU A CA 1
ATOM 847 C C . GLU A 1 108 ? -2.408 -0.634 11.766 1.00 93.44 108 GLU A C 1
ATOM 849 O O . GLU A 1 108 ? -1.375 -0.420 11.123 1.00 93.44 108 GLU A O 1
ATOM 854 N N . CYS A 1 109 ? -3.270 0.327 12.096 1.00 94.06 109 CYS A N 1
ATOM 855 C CA . CYS A 1 109 ? -3.090 1.709 11.688 1.00 94.06 109 CYS A CA 1
ATOM 856 C C . CYS A 1 109 ? -1.848 2.330 12.334 1.00 94.06 109 CYS A C 1
ATOM 858 O O . CYS A 1 109 ? -1.346 1.885 13.374 1.00 94.06 109 CYS A O 1
ATOM 860 N N . HIS A 1 110 ? -1.341 3.405 11.733 1.00 90.19 110 HIS A N 1
ATOM 861 C CA . HIS A 1 110 ? -0.199 4.132 12.294 1.00 90.19 110 HIS A CA 1
ATOM 862 C C . HIS A 1 110 ? -0.457 4.602 13.739 1.00 90.19 110 HIS A C 1
ATOM 864 O O . HIS A 1 110 ? 0.446 4.544 14.574 1.00 90.19 110 HIS A O 1
ATOM 870 N N . GLY A 1 111 ? -1.682 5.048 14.043 1.00 90.94 111 GLY A N 1
ATOM 871 C CA . GLY A 1 111 ? -2.077 5.499 15.382 1.00 90.94 111 GLY A CA 1
ATOM 872 C C . GLY A 1 111 ? -1.938 4.403 16.440 1.00 90.94 111 GLY A C 1
ATOM 873 O O . GLY A 1 111 ? -1.218 4.592 17.419 1.00 90.94 111 GLY A O 1
ATOM 874 N N . CYS A 1 112 ? -2.541 3.235 16.204 1.00 92.31 112 CYS A N 1
ATOM 875 C CA . CYS A 1 112 ? -2.476 2.093 17.121 1.00 92.31 112 CYS A CA 1
ATOM 876 C C . CYS A 1 112 ? -1.051 1.545 17.261 1.00 92.31 112 CYS A C 1
ATOM 878 O O . CYS A 1 112 ? -0.614 1.264 18.376 1.00 92.31 112 CYS A O 1
ATOM 880 N N . ARG A 1 113 ? -0.276 1.482 16.167 1.00 90.81 113 ARG A N 1
ATOM 881 C CA . ARG A 1 113 ? 1.142 1.087 16.237 1.00 90.81 113 ARG A CA 1
ATOM 882 C C . ARG A 1 113 ? 1.972 2.051 17.084 1.00 90.81 113 ARG A C 1
ATOM 884 O O . ARG A 1 113 ? 2.864 1.604 17.800 1.00 90.81 113 ARG A O 1
ATOM 891 N N . LYS A 1 114 ? 1.699 3.360 17.015 1.00 91.12 114 LYS A N 1
ATOM 892 C CA . LYS A 1 114 ? 2.375 4.367 17.846 1.00 91.12 114 LYS A CA 1
ATOM 893 C C . LYS A 1 114 ? 1.955 4.251 19.312 1.00 91.12 114 LYS A C 1
ATOM 895 O O . LYS A 1 114 ? 2.829 4.272 20.167 1.00 91.12 114 LYS A O 1
ATOM 900 N N . ALA A 1 115 ? 0.660 4.087 19.582 1.00 89.56 115 ALA A N 1
ATOM 901 C CA . ALA A 1 115 ? 0.136 3.925 20.936 1.00 89.56 115 ALA A CA 1
ATOM 902 C C . ALA A 1 115 ? 0.715 2.683 21.630 1.00 89.56 115 ALA A C 1
ATOM 904 O O . ALA A 1 115 ? 1.162 2.794 22.760 1.00 89.56 115 ALA A O 1
ATOM 905 N N . ARG A 1 116 ? 0.825 1.538 20.934 1.00 88.88 116 ARG A N 1
ATOM 906 C CA . ARG A 1 116 ? 1.443 0.321 21.498 1.00 88.88 116 ARG A CA 1
ATOM 907 C C . ARG A 1 116 ? 2.916 0.506 21.873 1.00 88.88 116 ARG A C 1
ATOM 909 O O . ARG A 1 116 ? 3.393 -0.116 22.811 1.00 88.88 116 ARG A O 1
ATOM 916 N N . LYS A 1 117 ? 3.660 1.303 21.101 1.00 85.12 117 LYS A N 1
ATOM 917 C CA . LYS A 1 117 ? 5.084 1.562 21.367 1.00 85.12 117 LYS A CA 1
ATOM 918 C C . LYS A 1 117 ? 5.301 2.516 22.540 1.00 85.12 117 LYS A C 1
ATOM 920 O O . LYS A 1 117 ? 6.411 2.572 23.057 1.00 85.12 117 LYS A O 1
ATOM 925 N N . GLN A 1 118 ? 4.288 3.293 22.915 1.00 80.25 118 GLN A N 1
ATOM 926 C CA . GLN A 1 118 ? 4.354 4.134 24.101 1.00 80.25 118 GLN A CA 1
ATOM 927 C C . GLN A 1 118 ? 3.967 3.278 25.312 1.00 80.25 118 GLN A C 1
ATOM 929 O O . GLN A 1 118 ? 2.981 2.544 25.228 1.00 80.25 118 GLN A O 1
ATOM 934 N N . PRO A 1 119 ? 4.714 3.339 26.428 1.00 65.25 119 PRO A N 1
ATOM 935 C CA . PRO A 1 119 ? 4.233 2.740 27.663 1.00 65.25 119 PRO A CA 1
ATOM 936 C C . PRO A 1 119 ? 2.882 3.385 28.015 1.00 65.25 119 PRO A C 1
ATOM 938 O O . PRO A 1 119 ? 2.705 4.582 27.744 1.00 65.25 119 PRO A O 1
ATOM 941 N N . PRO A 1 120 ? 1.920 2.636 28.588 1.00 59.88 120 PRO A N 1
ATOM 942 C CA . PRO A 1 120 ? 0.740 3.267 29.156 1.00 59.88 120 PRO A CA 1
ATOM 943 C C . PRO A 1 120 ? 1.230 4.357 30.107 1.00 59.88 120 PRO A C 1
ATOM 945 O O . PRO A 1 120 ? 2.143 4.125 30.903 1.00 59.88 120 PRO A O 1
ATOM 948 N N . ARG A 1 121 ? 0.691 5.572 29.968 1.00 59.16 121 ARG A N 1
ATOM 949 C CA . ARG A 1 121 ? 0.952 6.645 30.926 1.00 59.16 121 ARG A CA 1
ATOM 950 C C . ARG A 1 121 ? 0.531 6.081 32.284 1.00 59.16 121 ARG A C 1
ATOM 952 O O . ARG A 1 121 ? -0.656 5.870 32.488 1.00 59.16 121 ARG A O 1
ATOM 959 N N . GLN A 1 122 ? 1.490 5.744 33.146 1.00 56.50 122 GLN A N 1
ATOM 960 C CA . GLN A 1 122 ? 1.187 5.364 34.519 1.00 56.50 122 GLN A CA 1
ATOM 961 C C . GLN A 1 122 ? 0.481 6.562 35.149 1.00 56.50 122 GLN A C 1
ATOM 963 O O . GLN A 1 122 ? 1.090 7.612 35.358 1.00 56.50 122 GLN A O 1
ATOM 968 N N . GLU A 1 123 ? -0.820 6.420 35.381 1.00 56.03 123 GLU A N 1
ATOM 969 C CA . GLU A 1 123 ? -1.518 7.216 36.375 1.00 56.03 123 GLU A C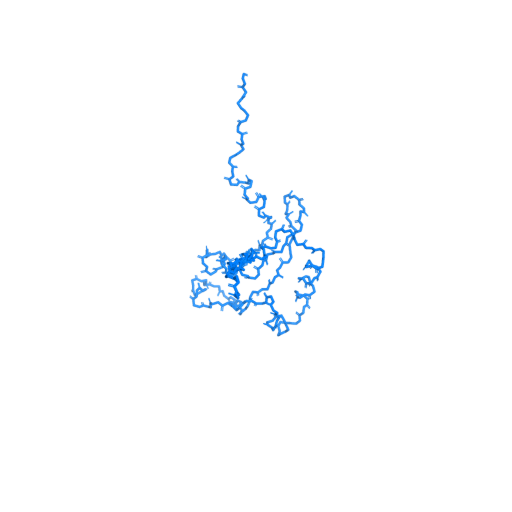A 1
ATOM 970 C C . GLU A 1 123 ? -0.867 6.875 37.712 1.00 56.03 123 GLU A C 1
ATOM 972 O O . GLU A 1 123 ? -0.924 5.743 38.194 1.00 56.03 123 GLU A O 1
ATOM 977 N N . VAL A 1 124 ? -0.132 7.846 38.244 1.00 59.09 124 VAL A N 1
ATOM 978 C CA . VAL A 1 124 ? 0.445 7.783 39.580 1.00 59.09 124 VAL A CA 1
ATOM 979 C C . VAL A 1 124 ? -0.747 7.777 40.534 1.00 59.09 124 VAL A C 1
ATOM 981 O O . VAL A 1 124 ? -1.439 8.786 40.653 1.00 59.09 124 VAL A O 1
ATOM 984 N N . CYS A 1 125 ? -1.047 6.629 41.140 1.00 52.88 125 CYS A N 1
ATOM 985 C CA . CYS A 1 125 ? -2.014 6.575 42.228 1.00 52.88 125 CYS A CA 1
ATOM 986 C C . CYS A 1 125 ? -1.374 7.288 43.423 1.00 52.88 125 CYS A C 1
ATOM 988 O O . CYS A 1 125 ? -0.298 6.880 43.870 1.00 52.88 125 CYS A O 1
ATOM 990 N N . GLY A 1 126 ? -1.987 8.399 43.835 1.00 53.19 126 GLY A N 1
ATOM 991 C CA . GLY A 1 126 ? -1.665 9.096 45.081 1.00 53.19 126 GLY A CA 1
ATOM 992 C C . GLY A 1 126 ? -2.133 8.327 46.305 1.00 53.19 126 GLY A C 1
ATOM 993 O O . GLY A 1 126 ? -2.970 7.407 46.142 1.00 53.19 126 GLY A O 1
#

InterPro domains:
  IPR025306 Probable zinc-binding domain [PF13451] (72-118)

Radius of gyration: 21.14 Å; Cα contacts (8 Å, |Δi|>4): 127; chains: 1; bounding box: 32×80×61 Å